Protein AF-A0A2S5WKE4-F1 (afdb_monomer_lite)

Radius of gyration: 13.11 Å; chains: 1; bounding box: 23×15×44 Å

pLDDT: mean 88.35, std 14.59, range [44.91, 98.25]

Structure (mmCIF, N/CA/C/O backbone):
data_AF-A0A2S5WKE4-F1
#
_entry.id   AF-A0A2S5WKE4-F1
#
loop_
_atom_site.group_PDB
_atom_site.id
_atom_site.type_symbol
_atom_site.label_atom_id
_atom_site.label_alt_id
_atom_site.label_comp_id
_atom_site.label_asym_id
_atom_site.label_entity_id
_atom_site.label_seq_id
_atom_site.pdbx_PDB_ins_code
_atom_site.Cartn_x
_atom_site.Cartn_y
_atom_site.Cartn_z
_atom_site.occupancy
_atom_site.B_iso_or_equiv
_atom_site.auth_seq_id
_atom_site.auth_comp_id
_atom_site.auth_asym_id
_atom_site.auth_atom_id
_atom_site.pdbx_PDB_model_num
ATOM 1 N N . MET A 1 1 ? -2.401 2.595 18.577 1.00 57.81 1 MET A N 1
ATOM 2 C CA . MET A 1 1 ? -1.507 1.657 17.864 1.00 57.81 1 MET A CA 1
ATOM 3 C C . MET A 1 1 ? -1.457 2.143 16.435 1.00 57.81 1 MET A C 1
ATOM 5 O O . MET A 1 1 ? -2.410 1.911 15.699 1.00 57.81 1 MET A O 1
ATOM 9 N N . ASP A 1 2 ? -0.400 2.865 16.077 1.00 84.69 2 ASP A N 1
ATOM 10 C CA . ASP A 1 2 ? -0.282 3.480 14.754 1.00 84.69 2 ASP A CA 1
ATOM 11 C C . ASP A 1 2 ? 0.276 2.432 13.793 1.00 84.69 2 ASP A C 1
ATOM 13 O O . ASP A 1 2 ? 1.463 2.104 13.818 1.00 84.69 2 ASP A O 1
ATOM 17 N N . ARG A 1 3 ? -0.607 1.820 12.999 1.00 96.31 3 ARG A N 1
ATOM 18 C CA . ARG A 1 3 ? -0.231 0.785 12.031 1.00 96.31 3 ARG A CA 1
ATOM 19 C C . ARG A 1 3 ? 0.030 1.438 10.684 1.00 96.31 3 ARG A C 1
ATOM 21 O O . ARG A 1 3 ? -0.853 2.089 10.140 1.00 96.31 3 ARG A O 1
ATOM 28 N N . ARG A 1 4 ? 1.234 1.250 10.142 1.00 97.88 4 ARG A N 1
ATOM 29 C CA . ARG A 1 4 ? 1.672 1.830 8.863 1.00 97.88 4 ARG A CA 1
ATOM 30 C C . ARG A 1 4 ? 2.008 0.740 7.859 1.00 97.88 4 ARG A C 1
ATOM 32 O O . ARG A 1 4 ? 2.609 -0.266 8.229 1.00 97.88 4 ARG A O 1
ATOM 39 N N . ALA A 1 5 ? 1.651 0.955 6.598 1.00 98.00 5 ALA A N 1
ATOM 40 C CA . ALA A 1 5 ? 1.979 0.065 5.491 1.00 98.00 5 ALA A CA 1
ATOM 41 C C . ALA A 1 5 ? 2.609 0.857 4.340 1.00 98.00 5 ALA A C 1
ATOM 43 O O . ALA A 1 5 ? 2.131 1.927 3.968 1.00 98.00 5 ALA A O 1
ATOM 44 N N . THR A 1 6 ? 3.689 0.327 3.762 1.00 98.00 6 THR A N 1
ATOM 45 C CA . THR A 1 6 ? 4.316 0.888 2.557 1.00 98.00 6 THR A CA 1
ATOM 46 C C . THR A 1 6 ? 4.191 -0.100 1.409 1.00 98.00 6 THR A C 1
ATOM 48 O O . THR A 1 6 ? 4.623 -1.244 1.524 1.00 98.00 6 THR A O 1
ATOM 51 N N . ILE A 1 7 ? 3.631 0.358 0.295 1.00 98.19 7 ILE A N 1
ATOM 52 C CA . ILE A 1 7 ? 3.512 -0.397 -0.952 1.00 98.19 7 ILE A CA 1
ATOM 53 C C . ILE A 1 7 ? 4.601 0.100 -1.903 1.00 98.19 7 ILE A C 1
ATOM 55 O O . ILE A 1 7 ? 4.690 1.298 -2.174 1.00 98.19 7 ILE A O 1
ATOM 59 N N . ILE A 1 8 ? 5.433 -0.812 -2.406 1.00 97.38 8 ILE A N 1
ATOM 60 C CA . ILE A 1 8 ? 6.475 -0.507 -3.393 1.00 97.38 8 ILE A CA 1
ATOM 61 C C . ILE A 1 8 ? 5.967 -0.916 -4.779 1.00 97.38 8 ILE A C 1
ATOM 63 O O . ILE A 1 8 ? 5.731 -2.096 -5.029 1.00 97.38 8 ILE A O 1
ATOM 67 N N . GLY A 1 9 ? 5.805 0.068 -5.664 1.00 95.69 9 GLY A N 1
ATOM 68 C CA . GLY A 1 9 ? 5.222 -0.073 -6.999 1.00 95.69 9 GLY A CA 1
ATOM 69 C C . GLY A 1 9 ? 3.779 0.438 -7.070 1.00 95.69 9 GLY A C 1
ATOM 70 O O . GLY A 1 9 ? 2.878 -0.102 -6.433 1.00 95.69 9 GLY A O 1
ATOM 71 N N . GLY A 1 10 ? 3.550 1.459 -7.895 1.00 95.06 10 GLY A N 1
ATOM 72 C CA . GLY A 1 10 ? 2.253 2.076 -8.192 1.00 95.06 10 GLY A CA 1
ATOM 73 C C . GLY A 1 10 ? 1.523 1.438 -9.375 1.00 95.06 10 GLY A C 1
ATOM 74 O O . GLY A 1 10 ? 0.655 2.065 -9.972 1.00 95.06 10 GLY A O 1
ATOM 75 N N . GLY A 1 11 ? 1.877 0.203 -9.741 1.00 94.44 11 GLY A N 1
ATOM 76 C CA . GLY A 1 11 ? 1.146 -0.587 -10.733 1.00 94.44 11 GLY A CA 1
ATOM 77 C C . GLY A 1 11 ? -0.263 -0.973 -10.263 1.00 94.44 11 GLY A C 1
ATOM 78 O O . GLY A 1 11 ? -0.637 -0.746 -9.113 1.00 94.44 11 GLY A O 1
ATOM 79 N N . ILE A 1 12 ? -1.034 -1.629 -11.140 1.00 94.44 12 ILE A N 1
ATOM 80 C CA . ILE A 1 12 ? -2.432 -2.023 -10.869 1.00 94.44 12 ILE A CA 1
ATOM 81 C C . ILE A 1 12 ? -2.554 -2.808 -9.556 1.00 94.44 12 ILE A C 1
ATOM 83 O O . ILE A 1 12 ? -3.407 -2.490 -8.736 1.00 94.44 12 ILE A O 1
ATOM 87 N N . ALA A 1 13 ? -1.678 -3.792 -9.326 1.00 95.31 13 ALA A N 1
ATOM 88 C CA . ALA A 1 13 ? -1.703 -4.597 -8.105 1.00 95.31 13 ALA A CA 1
ATOM 89 C C . ALA A 1 13 ? -1.421 -3.764 -6.841 1.00 95.31 13 ALA A C 1
ATOM 91 O O . ALA A 1 13 ? -2.123 -3.902 -5.841 1.00 95.31 13 ALA A O 1
ATOM 92 N N . GLY A 1 14 ? -0.428 -2.869 -6.899 1.00 96.25 14 GLY A N 1
ATOM 93 C CA . GLY A 1 14 ? -0.068 -1.997 -5.780 1.00 96.25 14 GLY A CA 1
ATOM 94 C C . GLY A 1 14 ? -1.219 -1.073 -5.3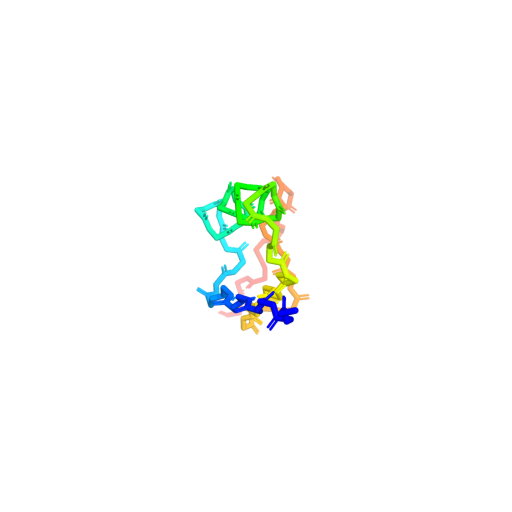98 1.00 96.25 14 GLY A C 1
ATOM 95 O O . GLY A 1 14 ? -1.668 -1.083 -4.253 1.00 96.25 14 GLY A O 1
ATOM 96 N N . LEU A 1 15 ? -1.769 -0.352 -6.377 1.00 96.25 15 LEU A N 1
ATOM 97 C CA . LEU A 1 15 ? -2.904 0.546 -6.157 1.00 96.25 15 LEU A CA 1
ATOM 98 C C . LEU A 1 15 ? -4.166 -0.202 -5.705 1.00 96.25 15 LEU A C 1
ATOM 100 O O . LEU A 1 15 ? -4.856 0.277 -4.811 1.00 96.25 15 LEU A O 1
ATOM 104 N N . ALA A 1 16 ? -4.445 -1.389 -6.254 1.00 96.50 16 ALA A N 1
ATOM 105 C CA . ALA A 1 16 ? -5.602 -2.195 -5.860 1.00 96.50 16 ALA A CA 1
ATOM 106 C C . ALA A 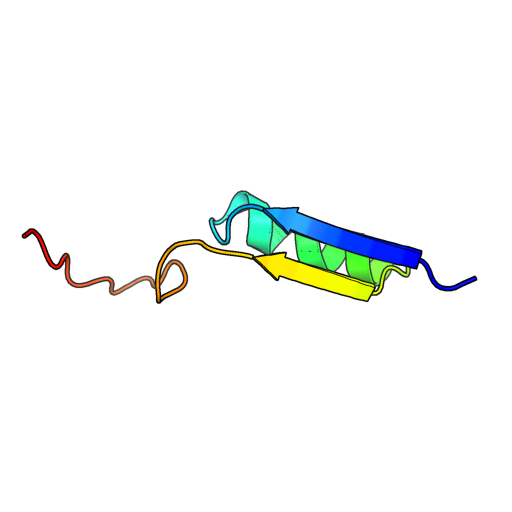1 16 ? -5.502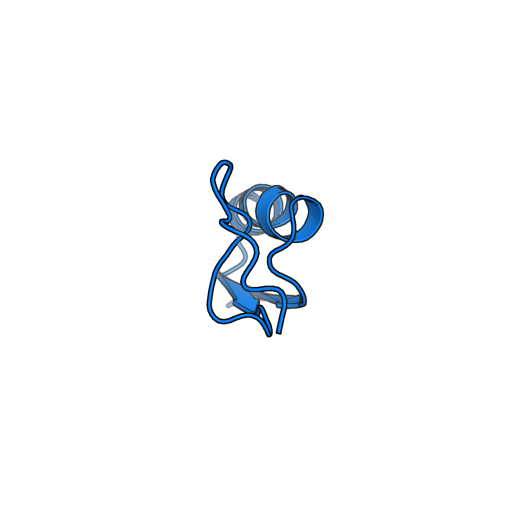 -2.749 -4.427 1.00 96.50 16 ALA A C 1
ATOM 108 O O . ALA A 1 16 ? -6.527 -3.031 -3.812 1.00 96.50 16 ALA A O 1
ATOM 109 N N . SER A 1 17 ? -4.290 -2.896 -3.880 1.00 97.81 17 SER A N 1
ATOM 110 C CA . SER A 1 17 ? -4.088 -3.366 -2.500 1.00 97.81 17 SER A CA 1
ATOM 111 C C . SER A 1 17 ? -4.263 -2.276 -1.435 1.00 97.81 17 SER A C 1
ATOM 113 O O . SER A 1 17 ? -4.564 -2.590 -0.282 1.00 97.81 17 SER A O 1
ATOM 115 N N . ALA A 1 18 ? -4.108 -0.999 -1.803 1.00 97.81 18 ALA A N 1
ATOM 116 C CA . ALA A 1 18 ? -4.163 0.113 -0.855 1.00 97.81 18 ALA A CA 1
ATOM 117 C C . ALA A 1 18 ? -5.517 0.244 -0.122 1.00 97.81 18 ALA A C 1
ATOM 119 O O . ALA A 1 18 ? -5.483 0.415 1.097 1.00 97.81 18 ALA A O 1
ATOM 120 N N . PRO A 1 19 ? -6.689 0.100 -0.782 1.00 98.00 19 PRO A N 1
ATOM 121 C CA . PRO A 1 19 ? -7.984 0.155 -0.103 1.00 98.00 19 PRO A CA 1
ATOM 122 C C . PRO A 1 19 ? -8.134 -0.924 0.971 1.00 98.00 19 PRO A C 1
ATOM 124 O O . PRO A 1 19 ? -8.498 -0.614 2.096 1.00 98.00 19 PRO A O 1
ATOM 127 N N . ALA A 1 20 ? -7.751 -2.169 0.673 1.00 98.12 20 ALA A N 1
ATOM 128 C CA . ALA A 1 20 ? -7.858 -3.266 1.635 1.00 98.12 20 ALA A CA 1
ATOM 129 C C . ALA A 1 20 ? -6.978 -3.044 2.881 1.00 98.12 20 ALA A C 1
ATOM 131 O O . ALA A 1 20 ? -7.388 -3.347 3.999 1.00 98.12 20 ALA A O 1
ATOM 132 N N . LEU A 1 21 ? -5.772 -2.491 2.704 1.00 97.50 21 LEU A N 1
ATOM 133 C CA . LEU A 1 21 ? -4.890 -2.119 3.816 1.00 97.50 21 LEU A CA 1
ATOM 134 C C . LEU A 1 21 ? -5.450 -0.937 4.618 1.00 97.50 21 LEU A C 1
ATOM 136 O O . LEU A 1 21 ? -5.366 -0.932 5.845 1.00 97.50 21 LEU A O 1
ATOM 140 N N . HIS A 1 22 ? -6.042 0.047 3.946 1.00 97.69 22 HIS A N 1
ATOM 141 C CA . HIS A 1 22 ? -6.686 1.171 4.614 1.00 97.69 22 HIS A CA 1
ATOM 142 C C . HIS A 1 22 ? -7.895 0.722 5.446 1.00 97.69 22 HIS A C 1
ATOM 144 O O . HIS A 1 22 ? -7.965 1.048 6.630 1.00 97.69 22 HIS A O 1
ATOM 150 N N . ASP A 1 23 ? -8.774 -0.106 4.875 1.00 98.06 23 ASP A N 1
ATOM 151 C CA . ASP A 1 23 ? -9.944 -0.684 5.551 1.00 98.06 23 ASP A CA 1
ATOM 152 C C . ASP A 1 23 ? -9.537 -1.572 6.736 1.00 98.06 23 ASP A C 1
ATOM 154 O O . ASP A 1 23 ? -10.205 -1.610 7.769 1.00 98.06 23 ASP A O 1
ATOM 158 N N . ALA A 1 24 ? -8.384 -2.241 6.636 1.00 97.19 24 ALA A N 1
ATOM 159 C CA . ALA A 1 24 ? -7.786 -2.982 7.742 1.00 97.19 24 ALA A CA 1
ATOM 160 C C . ALA A 1 24 ? -7.197 -2.076 8.843 1.00 97.19 24 ALA A C 1
ATOM 162 O O . ALA A 1 24 ? -6.736 -2.591 9.867 1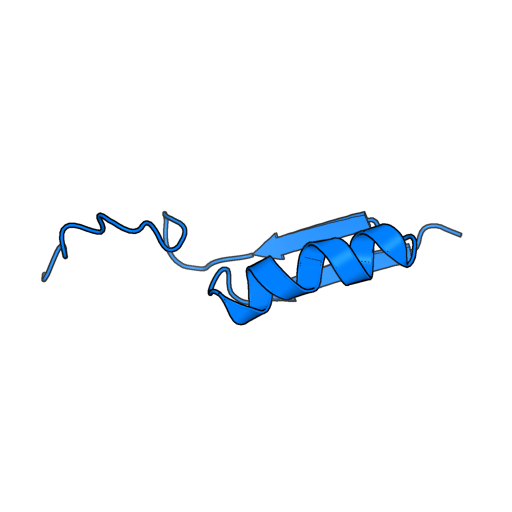.00 97.19 24 ALA A O 1
ATOM 163 N N . GLY A 1 25 ? -7.216 -0.751 8.662 1.00 97.00 25 GLY A N 1
ATOM 164 C CA . GLY A 1 25 ? -6.812 0.275 9.621 1.00 97.00 25 GLY A CA 1
ATOM 165 C C . GLY A 1 25 ? -5.320 0.609 9.603 1.00 97.00 25 GLY A C 1
ATOM 166 O O . GLY A 1 25 ? -4.760 0.883 10.668 1.00 97.00 25 GLY A O 1
ATOM 167 N N . PHE A 1 26 ? -4.677 0.537 8.434 1.00 98.25 26 PHE A N 1
ATOM 168 C CA . PHE A 1 26 ? -3.309 1.014 8.224 1.00 98.25 26 PHE A CA 1
ATOM 169 C C . PHE A 1 26 ? -3.290 2.426 7.614 1.00 98.25 26 PHE A C 1
ATOM 171 O O . PHE A 1 26 ? -4.077 2.759 6.729 1.00 98.25 26 PHE A O 1
ATOM 178 N N . GLU A 1 27 ? -2.323 3.240 8.029 1.00 98.12 27 GLU A N 1
ATOM 179 C CA . GLU A 1 27 ? -1.870 4.418 7.287 1.00 98.12 27 GLU A CA 1
ATOM 180 C C . GLU A 1 27 ? -0.996 3.933 6.118 1.00 98.12 27 GLU A C 1
ATOM 182 O O . GLU A 1 27 ? 0.087 3.372 6.323 1.00 98.12 27 GLU A O 1
ATOM 187 N N . VAL A 1 28 ? -1.495 4.079 4.888 1.00 98.25 28 VAL A N 1
ATOM 188 C CA . VAL A 1 28 ? -0.890 3.484 3.688 1.00 98.25 28 VAL A CA 1
ATOM 189 C C . VAL A 1 28 ? -0.135 4.536 2.883 1.00 98.25 28 VAL A C 1
ATOM 191 O O . VAL A 1 28 ? -0.678 5.582 2.543 1.00 98.25 28 VAL A O 1
ATOM 194 N N . THR A 1 29 ? 1.111 4.235 2.520 1.00 97.94 29 THR A N 1
ATOM 195 C CA . THR A 1 29 ? 1.914 5.025 1.575 1.00 97.94 29 THR A CA 1
ATOM 196 C C . THR A 1 29 ? 2.293 4.168 0.371 1.00 97.94 29 THR A C 1
ATOM 198 O O . THR A 1 29 ? 2.839 3.079 0.535 1.00 97.94 29 THR A O 1
ATOM 201 N N . VAL A 1 30 ? 2.055 4.662 -0.845 1.00 97.06 30 VAL A N 1
ATOM 202 C CA . VAL A 1 30 ? 2.497 4.016 -2.093 1.00 97.06 30 VAL A CA 1
ATOM 203 C C . VAL A 1 30 ? 3.722 4.752 -2.632 1.00 97.06 30 VAL A C 1
ATOM 205 O O . VAL A 1 30 ? 3.706 5.975 -2.748 1.00 97.06 30 VAL A O 1
ATOM 208 N N . ARG A 1 31 ? 4.784 4.017 -2.976 1.00 97.12 31 ARG A N 1
ATOM 209 C CA . ARG A 1 31 ? 6.000 4.558 -3.598 1.00 97.12 31 ARG A CA 1
ATOM 210 C C . ARG A 1 31 ? 6.194 3.950 -4.980 1.00 97.12 31 ARG A C 1
ATOM 212 O O . ARG A 1 31 ? 6.476 2.762 -5.100 1.00 97.12 31 ARG A O 1
ATOM 219 N N . GLU A 1 32 ? 6.080 4.780 -6.007 1.00 96.06 32 GLU A N 1
ATOM 220 C CA . GLU A 1 32 ? 6.386 4.440 -7.397 1.00 96.06 32 GLU A CA 1
ATOM 221 C C . GLU A 1 32 ? 7.704 5.110 -7.806 1.00 96.06 32 GLU A C 1
ATOM 223 O O . GLU A 1 32 ? 8.024 6.203 -7.340 1.00 96.06 32 GLU A O 1
ATOM 228 N N . ARG A 1 33 ? 8.498 4.428 -8.635 1.00 95.06 33 ARG A N 1
ATOM 229 C CA . ARG A 1 33 ? 9.739 4.970 -9.193 1.00 95.06 33 ARG A C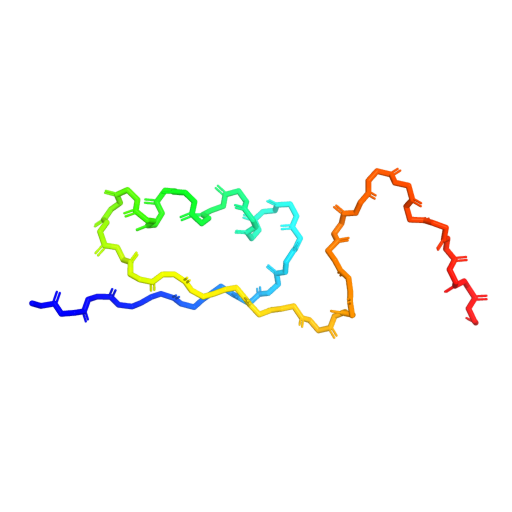A 1
ATOM 230 C C . ARG A 1 33 ? 9.447 5.950 -10.329 1.00 95.06 33 ARG A C 1
ATOM 232 O O . ARG A 1 33 ? 10.164 6.937 -10.472 1.00 95.06 33 ARG A O 1
ATOM 239 N N . ALA A 1 34 ? 8.464 5.639 -11.168 1.00 91.62 34 ALA A N 1
ATOM 240 C CA . ALA A 1 34 ? 8.029 6.494 -12.256 1.00 91.62 34 ALA A CA 1
ATOM 241 C C . ALA A 1 34 ? 7.443 7.809 -11.727 1.00 91.62 34 ALA A C 1
ATOM 243 O O . ALA A 1 34 ? 6.858 7.877 -10.648 1.00 91.62 34 ALA A O 1
ATOM 244 N N . THR A 1 35 ? 7.571 8.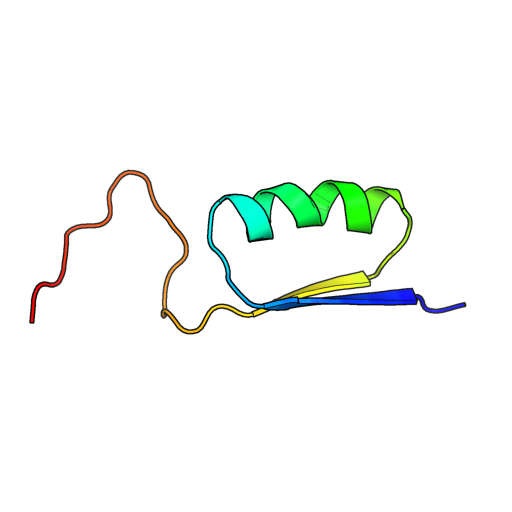862 -12.529 1.00 89.38 35 THR A N 1
ATOM 245 C CA . THR A 1 35 ? 7.017 10.191 -12.230 1.00 89.38 35 THR A CA 1
ATOM 246 C C . THR A 1 35 ? 5.494 10.251 -12.373 1.00 89.38 35 THR A C 1
ATOM 248 O O . THR A 1 35 ? 4.889 11.265 -12.035 1.00 89.38 35 THR A O 1
ATOM 251 N N . GLY A 1 36 ? 4.869 9.174 -12.856 1.00 85.38 36 GLY A N 1
ATOM 252 C CA . GLY A 1 36 ? 3.432 9.057 -13.054 1.00 85.38 36 GLY A CA 1
ATOM 253 C C . GLY A 1 36 ? 2.911 7.672 -12.682 1.00 85.38 36 GLY A C 1
ATOM 254 O O . GLY A 1 36 ? 3.647 6.685 -12.661 1.00 85.38 36 GLY A O 1
ATOM 255 N N . LEU A 1 37 ? 1.614 7.613 -12.388 1.00 88.12 37 LEU A N 1
ATOM 256 C CA . LEU A 1 37 ? 0.891 6.364 -12.174 1.00 88.12 37 LEU A CA 1
ATOM 257 C C . LEU A 1 37 ? 0.388 5.795 -13.509 1.00 88.12 37 LEU A C 1
ATOM 259 O O . LEU A 1 37 ? 0.294 6.529 -14.496 1.00 88.12 37 LEU A O 1
ATOM 263 N N . PRO A 1 38 ? 0.011 4.505 -13.556 1.00 84.62 38 PRO A N 1
ATOM 264 C CA . PRO A 1 38 ? -0.629 3.925 -14.725 1.00 84.62 38 PRO A CA 1
ATOM 265 C C . PRO A 1 38 ? -1.892 4.716 -15.088 1.00 84.62 38 PRO A C 1
ATOM 267 O O . PRO A 1 38 ? -2.914 4.637 -14.410 1.00 84.62 38 PRO A O 1
ATOM 270 N N . SER A 1 39 ? -1.820 5.477 -16.176 1.00 80.06 39 SER A N 1
ATOM 271 C CA . SER A 1 39 ? -2.971 6.122 -16.802 1.00 80.06 39 SER A CA 1
ATOM 272 C C . SER A 1 39 ? -3.405 5.324 -18.029 1.00 80.06 39 SER A C 1
ATOM 274 O O . SER A 1 39 ? -2.576 4.746 -18.736 1.00 80.06 39 SER A O 1
ATOM 276 N N . ARG A 1 40 ? -4.707 5.339 -18.339 1.00 70.81 40 ARG A N 1
ATOM 277 C CA . ARG A 1 40 ? -5.237 4.779 -19.596 1.00 70.81 40 ARG A CA 1
ATOM 278 C C . ARG A 1 40 ? -4.598 5.401 -20.843 1.00 70.81 40 ARG A C 1
ATOM 280 O O . ARG A 1 40 ? -4.630 4.771 -21.892 1.00 70.81 40 ARG A O 1
ATOM 287 N N . ASN A 1 41 ? -4.053 6.614 -20.739 1.00 63.78 41 ASN A N 1
ATOM 288 C CA . ASN A 1 41 ? -3.554 7.400 -21.868 1.00 63.78 41 ASN A CA 1
ATOM 289 C C . ASN A 1 41 ? -2.036 7.631 -21.858 1.00 63.78 41 ASN A C 1
ATOM 291 O O . ASN A 1 41 ? -1.607 8.662 -22.364 1.00 63.78 41 ASN A O 1
ATOM 295 N N . GLN A 1 42 ? -1.224 6.736 -21.282 1.00 61.94 42 GLN A N 1
ATOM 296 C CA . GLN A 1 42 ? 0.229 6.938 -21.281 1.00 61.94 42 GLN A CA 1
ATOM 297 C C . GLN A 1 42 ? 0.775 6.978 -22.719 1.00 61.94 42 GLN A C 1
ATOM 299 O O . GLN A 1 42 ? 1.068 5.938 -23.314 1.00 61.94 42 GLN A O 1
ATOM 304 N N . SER A 1 43 ? 0.902 8.188 -23.271 1.00 59.38 43 SER A N 1
ATOM 305 C CA . SER A 1 43 ? 1.747 8.487 -24.418 1.00 59.38 43 SER A CA 1
ATOM 306 C C . SER A 1 43 ? 3.124 7.982 -24.043 1.00 59.38 43 SER A C 1
ATOM 308 O O . SER A 1 43 ? 3.719 8.445 -23.072 1.00 59.38 43 SER A O 1
ATOM 310 N N . ARG A 1 44 ? 3.572 6.931 -24.723 1.00 61.69 44 ARG A N 1
ATOM 311 C CA . ARG A 1 44 ? 4.877 6.360 -24.441 1.00 61.69 44 ARG A CA 1
ATOM 312 C C . ARG A 1 44 ? 5.911 7.404 -24.847 1.00 61.69 44 ARG A C 1
ATOM 314 O O . ARG A 1 44 ? 6.149 7.564 -26.040 1.00 61.69 44 ARG A O 1
ATOM 321 N N . ASP A 1 45 ? 6.529 8.067 -23.877 1.00 65.50 45 ASP A N 1
ATOM 322 C CA . ASP A 1 45 ? 7.873 8.600 -24.079 1.00 65.50 45 ASP A CA 1
ATOM 323 C C . ASP A 1 45 ? 8.798 7.385 -24.219 1.00 65.50 45 ASP A C 1
ATOM 325 O O . ASP A 1 45 ? 9.341 6.851 -23.252 1.00 65.50 45 ASP A O 1
ATOM 329 N N . VAL A 1 46 ? 8.859 6.862 -25.445 1.00 56.16 46 VAL A N 1
ATOM 330 C CA . VAL A 1 46 ? 9.923 5.971 -25.895 1.00 56.16 46 VAL A CA 1
ATOM 331 C C . VAL A 1 46 ? 11.130 6.853 -26.193 1.00 56.16 46 VAL A C 1
ATOM 333 O O . VAL A 1 46 ? 11.244 7.412 -27.281 1.00 56.16 46 VAL A O 1
ATOM 336 N N . ALA A 1 47 ? 11.981 7.025 -25.185 1.00 44.91 47 ALA A N 1
ATOM 337 C CA . ALA A 1 47 ? 13.362 7.448 -25.384 1.00 44.91 47 ALA A CA 1
ATOM 338 C C . ALA A 1 47 ? 14.217 6.249 -25.817 1.00 44.91 47 ALA A C 1
ATOM 340 O O . ALA A 1 47 ? 13.958 5.132 -25.303 1.00 44.91 47 ALA A O 1
#

Secondary structure (DSSP, 8-state):
---EEEEE--SHHHHHHHHHHHHTT-EEEEE-SSSS---TT------

Sequence (47 aa):
MDRRATIIGGGIAGLASAPALHDAGFEVTVRERATGLPSRNQSRDVA

Foldseek 3Di:
DAAAEEFEALAPVSVVCQVVCVVVPHPYHYDHPDPDHDDPDPPDPPD